Protein AF-A0A965V1T4-F1 (afdb_monomer)

Mean predicted aligned error: 7.59 Å

Sequence (149 aa):
MLHVFVSNLNLLSYLIKQSSNSYKNKMNTLREFYPLANEKDWKLESAGKRVQIIKPYKKIAGKLEFGTEIVWSDDSSLAALLGASPGASTSVYSMLNVIERSLKRRINPKVWKNKIEKIAPSYNQDLTKTPSLFTKTRLSAYKTLGFKI

Foldseek 3Di:
DVQQCVVCVVVVVVVVCVVPDDLVVVQVVVCVVVVPDDSVVDDDDDPDDDDWDWDDDPPPDIYTDADWDWDADPLLCDIDIDHDDHDPVCVVVVVLVSCCRNCVVPDDPVVNVVVCCVVPVCVVHDCVVPVPVVVVVVVVVCVVVVNDD

Secondary structure (DSSP, 8-state):
-HHHHHHTHHHHHHHHHHHT--HHHHHHHHHHH-TT--GGG-------PPP--EEEETTTEEEE--SEEEEE-TTSS-EEEEESPPPHHHHHHHHHHHHHHHTTTTS-HHHHHHHHHHH-TTTT--TTS-HHHHHHHHHHHHHHHT---

Structure (mmCIF, N/CA/C/O backbone):
data_AF-A0A965V1T4-F1
#
_entry.id   AF-A0A965V1T4-F1
#
loop_
_atom_site.group_PDB
_atom_site.id
_atom_site.type_symbol
_atom_site.label_atom_id
_atom_site.label_alt_id
_atom_site.label_comp_id
_atom_site.label_asym_id
_atom_site.label_entity_id
_atom_site.label_seq_id
_atom_site.pdbx_PDB_ins_code
_atom_site.Cartn_x
_atom_site.Cartn_y
_atom_site.Cartn_z
_atom_site.occupancy
_atom_site.B_iso_or_equiv
_atom_site.auth_seq_id
_atom_site.auth_comp_id
_atom_site.auth_asym_id
_atom_site.auth_atom_id
_atom_site.pdbx_PDB_model_num
ATOM 1 N N . MET A 1 1 ? -5.204 15.437 -21.619 1.00 72.94 1 MET A N 1
ATOM 2 C CA . MET A 1 1 ? -4.073 14.532 -21.935 1.00 72.94 1 MET A CA 1
ATOM 3 C C . MET A 1 1 ? -2.744 15.279 -22.039 1.00 72.94 1 MET A C 1
ATOM 5 O O . MET A 1 1 ? -1.864 14.984 -21.245 1.00 72.94 1 MET A O 1
ATOM 9 N N . LEU A 1 2 ? -2.597 16.281 -22.919 1.00 83.31 2 LEU A N 1
ATOM 10 C CA . LEU A 1 2 ? -1.321 16.999 -23.113 1.00 83.31 2 LEU A CA 1
ATOM 11 C C . LEU A 1 2 ? -0.773 17.666 -21.835 1.00 83.31 2 LEU A C 1
ATOM 13 O O . LEU A 1 2 ? 0.400 17.519 -21.516 1.00 83.31 2 LEU A O 1
ATOM 17 N N . HIS A 1 3 ? -1.643 18.312 -21.049 1.00 87.31 3 HIS A N 1
ATOM 18 C CA . HIS A 1 3 ? -1.267 18.862 -19.740 1.00 87.31 3 HIS A CA 1
ATOM 19 C C . HIS A 1 3 ? -0.643 17.798 -18.825 1.00 87.31 3 HIS A C 1
ATOM 21 O O . HIS A 1 3 ? 0.407 18.018 -18.240 1.00 87.31 3 HIS A O 1
ATOM 27 N N . VAL A 1 4 ? -1.263 16.615 -18.744 1.00 88.19 4 VAL A N 1
ATOM 28 C CA . VAL A 1 4 ? -0.776 15.508 -17.909 1.00 88.19 4 VAL A CA 1
ATOM 29 C C . VAL A 1 4 ? 0.623 15.080 -18.340 1.00 88.19 4 VAL A C 1
ATOM 31 O O . VAL A 1 4 ? 1.477 14.879 -17.485 1.00 88.19 4 VAL A O 1
ATOM 34 N N . PHE A 1 5 ? 0.867 14.975 -19.646 1.00 86.56 5 PHE A N 1
ATOM 35 C CA . PHE A 1 5 ? 2.183 14.639 -20.183 1.00 86.56 5 PHE A CA 1
ATOM 36 C C . PHE A 1 5 ? 3.251 15.648 -19.736 1.00 86.56 5 PHE A C 1
ATOM 38 O O . PHE A 1 5 ? 4.239 15.260 -19.115 1.00 86.56 5 PHE A O 1
ATOM 45 N N . VAL A 1 6 ? 3.015 16.944 -19.972 1.00 89.31 6 VAL A N 1
ATOM 46 C CA . VAL A 1 6 ? 3.973 18.013 -19.634 1.00 89.31 6 VAL A CA 1
ATOM 47 C C . VAL A 1 6 ? 4.195 18.112 -18.122 1.00 89.31 6 VAL A C 1
ATOM 49 O O . VAL A 1 6 ? 5.322 18.295 -17.671 1.00 89.31 6 VAL A O 1
ATOM 52 N N . SER A 1 7 ? 3.152 17.920 -17.312 1.00 89.00 7 SER A N 1
ATOM 53 C CA . SER A 1 7 ? 3.275 17.934 -15.850 1.00 89.00 7 SER A CA 1
ATOM 54 C C . SER A 1 7 ? 4.010 16.719 -15.267 1.00 89.00 7 SER A C 1
ATOM 56 O O . SER A 1 7 ? 4.312 16.727 -14.079 1.00 89.00 7 SER A O 1
ATOM 58 N N . ASN A 1 8 ? 4.283 15.669 -16.053 1.00 90.88 8 ASN A N 1
ATOM 59 C CA . ASN A 1 8 ? 4.853 14.406 -15.564 1.00 90.88 8 ASN A CA 1
ATOM 60 C C . ASN A 1 8 ? 6.085 13.944 -16.368 1.00 90.88 8 ASN A C 1
ATOM 62 O O . ASN A 1 8 ? 6.379 12.749 -16.426 1.00 90.88 8 ASN A O 1
ATOM 66 N N . LEU A 1 9 ? 6.845 14.878 -16.953 1.00 92.88 9 LEU A N 1
ATOM 67 C CA . LEU A 1 9 ? 8.043 14.566 -17.749 1.00 92.88 9 LEU A CA 1
ATOM 68 C C . LEU A 1 9 ? 9.107 13.778 -16.968 1.00 92.88 9 LEU A C 1
ATOM 70 O O . LEU A 1 9 ? 9.729 12.875 -17.525 1.00 92.88 9 LEU A O 1
ATOM 74 N N . ASN A 1 10 ? 9.278 14.055 -15.672 1.00 93.75 10 ASN A N 1
ATOM 75 C CA . ASN A 1 10 ? 10.210 13.307 -14.821 1.00 93.75 10 ASN A CA 1
ATOM 76 C C . ASN A 1 10 ? 9.817 11.831 -14.707 1.00 93.75 10 ASN A C 1
ATOM 78 O O . ASN A 1 10 ? 10.665 10.950 -14.842 1.00 93.75 10 ASN A O 1
ATOM 82 N N . LEU A 1 11 ? 8.523 11.560 -14.507 1.00 91.25 11 LEU A N 1
ATOM 83 C CA . LEU A 1 11 ? 7.998 10.199 -14.452 1.00 91.25 11 LEU A CA 1
ATOM 84 C C . LEU A 1 11 ? 8.164 9.498 -15.802 1.00 91.25 11 LEU A C 1
ATOM 86 O O . LEU A 1 11 ? 8.629 8.365 -15.844 1.00 91.25 11 LEU A O 1
ATOM 90 N N . LEU A 1 12 ? 7.840 10.173 -16.906 1.00 90.69 12 LEU A N 1
ATOM 91 C CA . LEU A 1 12 ? 8.032 9.620 -18.246 1.00 90.69 12 LEU A CA 1
ATOM 92 C C . LEU A 1 12 ? 9.500 9.257 -18.507 1.00 90.69 12 LEU A C 1
ATOM 94 O O . LEU A 1 12 ? 9.794 8.143 -18.935 1.00 90.69 12 LEU A O 1
ATOM 98 N N . SER A 1 13 ? 10.419 10.180 -18.214 1.00 92.75 13 SER A N 1
ATOM 99 C CA . SER A 1 13 ? 11.862 9.966 -18.358 1.00 92.75 13 SER A CA 1
ATOM 100 C C . SER A 1 13 ? 12.332 8.772 -17.528 1.00 92.75 13 SER A C 1
ATOM 102 O O . SER A 1 13 ? 13.049 7.905 -18.029 1.00 92.75 13 SER A O 1
ATOM 104 N N . TYR A 1 14 ? 11.867 8.671 -16.280 1.00 92.25 14 TYR A N 1
ATOM 105 C CA . TYR A 1 14 ? 12.133 7.518 -15.429 1.00 92.25 14 TYR A CA 1
ATOM 106 C C . TYR A 1 14 ? 11.629 6.209 -16.056 1.00 92.25 14 TYR A C 1
ATOM 108 O O . TYR A 1 14 ? 12.393 5.251 -16.152 1.00 92.25 14 TYR A O 1
ATOM 116 N N . LEU A 1 15 ? 10.383 6.165 -16.538 1.00 91.06 15 LEU A N 1
ATOM 117 C CA . LEU A 1 15 ? 9.796 4.961 -17.135 1.00 91.06 15 LEU A CA 1
ATOM 118 C C . LEU A 1 15 ? 10.544 4.510 -18.398 1.00 91.06 15 LEU A C 1
ATOM 120 O O . LEU A 1 15 ? 10.798 3.318 -18.555 1.00 91.06 15 LEU A O 1
ATOM 124 N N . ILE A 1 16 ? 10.959 5.442 -19.262 1.00 91.38 16 ILE A N 1
ATOM 125 C CA . ILE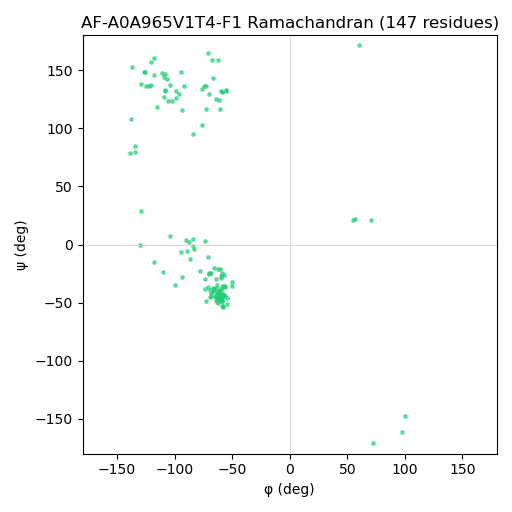 A 1 16 ? 11.764 5.131 -20.456 1.00 91.38 16 ILE A CA 1
ATOM 126 C C . ILE A 1 16 ? 13.120 4.531 -20.055 1.00 91.38 16 ILE A C 1
ATOM 128 O O . ILE A 1 16 ? 13.540 3.514 -20.619 1.00 91.38 16 ILE A O 1
ATOM 132 N N . LYS A 1 17 ? 13.783 5.110 -19.043 1.00 92.31 17 LYS A N 1
ATOM 133 C CA . LYS A 1 17 ? 15.043 4.575 -18.500 1.00 92.31 17 LYS A CA 1
ATOM 134 C C . LYS A 1 17 ? 14.863 3.164 -17.937 1.00 92.31 17 LYS A C 1
ATOM 136 O O . LYS A 1 17 ? 15.666 2.288 -18.240 1.00 92.31 17 LYS A O 1
ATOM 141 N N . GLN A 1 18 ? 13.795 2.918 -17.175 1.00 90.19 18 GLN A N 1
ATOM 142 C CA . GLN A 1 18 ? 13.502 1.587 -16.629 1.00 90.19 18 GLN A CA 1
ATOM 143 C C . GLN A 1 18 ? 13.154 0.565 -17.717 1.00 90.19 18 GLN A C 1
ATOM 145 O O . GLN A 1 18 ? 13.582 -0.587 -17.646 1.00 90.19 18 GLN A O 1
ATOM 150 N N . SER A 1 19 ? 12.432 0.978 -18.760 1.00 88.06 19 SER A N 1
ATOM 151 C CA . SER A 1 19 ? 12.120 0.105 -19.896 1.00 88.06 19 SER A CA 1
ATOM 152 C C . SER A 1 19 ? 13.379 -0.324 -20.650 1.00 88.06 19 SER A C 1
ATOM 154 O O . SER A 1 19 ? 13.460 -1.457 -21.119 1.00 88.06 19 SER A O 1
ATOM 156 N N . SER A 1 20 ? 14.371 0.564 -20.733 1.00 90.62 20 SER A N 1
ATOM 157 C CA . SER A 1 20 ? 15.632 0.330 -21.449 1.00 90.62 20 SER A CA 1
ATOM 158 C C . SER A 1 20 ? 16.701 -0.353 -20.586 1.00 90.62 20 SER A C 1
ATOM 160 O O . SER A 1 20 ? 17.830 -0.547 -21.033 1.00 90.62 20 SER A O 1
ATOM 162 N N . ASN A 1 21 ? 16.381 -0.703 -19.336 1.00 92.19 21 ASN A N 1
ATOM 163 C CA . ASN A 1 21 ? 17.360 -1.227 -18.392 1.00 92.19 21 ASN A CA 1
ATOM 164 C C . ASN A 1 21 ? 17.777 -2.665 -18.752 1.00 92.19 21 ASN A C 1
ATOM 166 O O . ASN A 1 21 ? 16.937 -3.528 -19.046 1.00 92.19 21 ASN A O 1
ATOM 170 N N . SER A 1 22 ? 19.082 -2.938 -18.679 1.00 94.25 22 SER A N 1
ATOM 171 C CA . SER A 1 22 ? 19.636 -4.274 -18.923 1.00 94.25 22 SER A CA 1
ATOM 172 C C . SER A 1 22 ? 19.205 -5.265 -17.835 1.00 94.25 22 SER A C 1
ATOM 174 O O . SER A 1 22 ? 18.853 -4.872 -16.721 1.00 94.25 22 SER A O 1
ATOM 176 N N . TYR A 1 23 ? 19.255 -6.566 -18.135 1.00 94.38 23 TYR A N 1
ATOM 177 C CA . TYR A 1 23 ? 18.958 -7.607 -17.143 1.00 94.38 23 TYR A CA 1
ATOM 178 C C . TYR A 1 23 ? 19.856 -7.491 -15.901 1.00 94.38 23 TYR A C 1
ATOM 180 O O . TYR A 1 23 ? 19.359 -7.498 -14.780 1.00 94.38 23 TYR A O 1
ATOM 188 N N . LYS A 1 24 ? 21.161 -7.262 -16.100 1.00 94.44 24 LYS A N 1
ATOM 189 C CA . LYS A 1 24 ? 22.128 -7.054 -15.013 1.00 94.44 24 LYS A CA 1
ATOM 190 C C . LYS A 1 24 ? 21.744 -5.875 -14.113 1.00 94.44 24 LYS A C 1
ATOM 192 O O . LYS A 1 24 ? 21.785 -6.003 -12.894 1.00 94.44 24 LYS A O 1
ATOM 197 N N . ASN A 1 25 ? 21.323 -4.748 -14.691 1.00 94.81 25 ASN A N 1
ATOM 198 C CA . ASN A 1 25 ? 20.882 -3.594 -13.905 1.00 94.81 25 ASN A CA 1
ATOM 199 C C . ASN A 1 25 ? 19.589 -3.889 -13.137 1.00 94.81 25 ASN A C 1
ATOM 201 O O . ASN A 1 25 ? 19.495 -3.536 -11.967 1.00 94.81 25 ASN A O 1
ATOM 205 N N . LYS A 1 26 ? 18.627 -4.588 -13.758 1.00 94.31 26 LYS A N 1
ATOM 206 C CA . LYS A 1 26 ? 17.401 -5.042 -13.078 1.00 94.31 26 LYS A CA 1
ATOM 207 C C . LY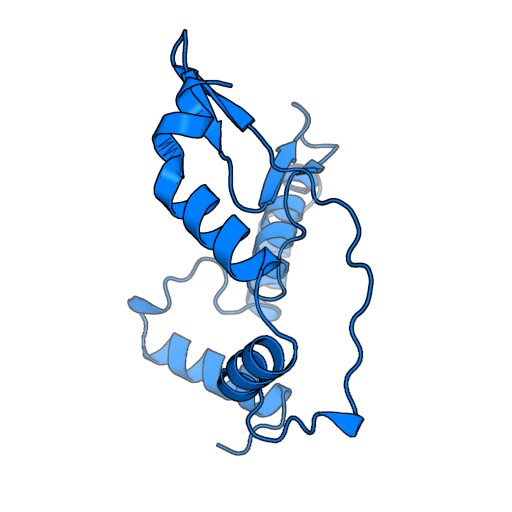S A 1 26 ? 17.732 -5.940 -11.881 1.00 94.31 26 LYS A C 1
ATOM 209 O O . LYS A 1 26 ? 17.175 -5.740 -10.806 1.00 94.31 26 LYS A O 1
ATOM 214 N N . MET A 1 27 ? 18.680 -6.867 -12.038 1.00 96.38 27 MET A N 1
ATOM 215 C CA . MET A 1 27 ? 19.160 -7.724 -10.948 1.00 96.38 27 MET A CA 1
ATOM 216 C C . MET A 1 27 ? 19.891 -6.937 -9.856 1.00 96.38 27 MET A C 1
ATOM 218 O O . MET A 1 27 ? 19.700 -7.222 -8.679 1.00 96.38 27 MET A O 1
ATOM 222 N N . ASN A 1 28 ? 20.682 -5.920 -10.210 1.00 95.62 28 ASN A N 1
ATOM 223 C CA . ASN A 1 28 ? 21.314 -5.039 -9.223 1.00 95.62 28 ASN A CA 1
ATOM 224 C C . ASN A 1 28 ? 20.277 -4.272 -8.398 1.00 95.62 28 ASN A C 1
ATOM 226 O O . ASN A 1 28 ? 20.363 -4.288 -7.176 1.00 95.62 28 ASN A O 1
ATOM 230 N N . THR A 1 29 ? 19.260 -3.689 -9.039 1.00 94.31 29 THR A N 1
ATOM 231 C CA . THR A 1 29 ? 18.154 -3.033 -8.326 1.00 94.31 29 THR A CA 1
ATOM 232 C C . THR A 1 29 ? 17.392 -4.018 -7.442 1.00 94.31 29 THR A C 1
ATOM 234 O O . THR A 1 29 ? 17.049 -3.688 -6.314 1.00 94.31 29 THR A O 1
ATOM 237 N N . LEU A 1 30 ? 17.160 -5.255 -7.896 1.00 94.94 30 LEU A N 1
ATOM 238 C CA . LEU A 1 30 ? 16.531 -6.278 -7.057 1.00 94.94 30 LEU A CA 1
ATOM 239 C C . LEU A 1 30 ? 17.353 -6.568 -5.791 1.00 94.94 30 LEU A C 1
ATOM 241 O O . LEU A 1 30 ? 16.773 -6.725 -4.719 1.00 94.94 30 LEU A O 1
ATOM 245 N N . ARG A 1 31 ? 18.687 -6.592 -5.890 1.00 97.00 31 ARG A N 1
ATOM 246 C CA . ARG A 1 31 ? 19.579 -6.815 -4.739 1.00 97.00 31 ARG A CA 1
ATOM 247 C C . ARG A 1 31 ? 19.539 -5.694 -3.703 1.00 97.00 31 ARG A C 1
ATOM 249 O O . ARG A 1 31 ? 19.863 -5.955 -2.550 1.00 97.00 31 ARG A O 1
ATOM 256 N N . GLU A 1 32 ? 19.086 -4.493 -4.060 1.00 96.19 32 GLU A N 1
ATOM 257 C CA . GLU A 1 32 ? 18.822 -3.431 -3.076 1.00 96.19 32 GLU A CA 1
ATOM 258 C C . GLU A 1 32 ? 17.683 -3.821 -2.112 1.00 96.19 32 GLU A C 1
ATOM 260 O O . GLU A 1 32 ? 17.700 -3.427 -0.949 1.00 96.19 32 GLU A O 1
ATOM 265 N N . PHE A 1 33 ? 16.722 -4.638 -2.566 1.00 93.25 33 PHE A N 1
ATOM 266 C CA . PHE A 1 33 ? 15.597 -5.130 -1.756 1.00 93.25 33 PHE A CA 1
ATOM 267 C C . PHE A 1 33 ? 15.813 -6.550 -1.220 1.00 93.25 33 PHE A C 1
ATOM 269 O O . PHE A 1 33 ? 15.372 -6.873 -0.118 1.00 93.25 33 PHE A O 1
ATOM 276 N N . TYR A 1 34 ? 16.475 -7.408 -1.999 1.00 95.62 34 TYR A N 1
ATOM 277 C CA . TYR A 1 34 ? 16.776 -8.794 -1.653 1.00 95.62 34 TYR A CA 1
ATOM 278 C C . TYR A 1 34 ? 18.243 -9.120 -1.985 1.00 95.62 34 TYR A C 1
ATOM 280 O O . TYR A 1 34 ? 18.528 -9.656 -3.059 1.00 95.62 34 TYR A O 1
ATOM 288 N N . PRO A 1 35 ? 19.194 -8.814 -1.077 1.00 96.38 35 PRO A N 1
ATOM 289 C CA . PRO A 1 35 ? 20.635 -8.887 -1.357 1.00 96.38 35 PRO A CA 1
ATOM 290 C C . PRO A 1 35 ? 21.144 -10.253 -1.825 1.00 96.38 35 PRO A C 1
ATOM 292 O O . PRO A 1 35 ? 22.138 -10.331 -2.543 1.00 96.38 35 PRO A O 1
ATOM 295 N N . LEU A 1 36 ? 20.451 -11.330 -1.450 1.00 96.56 36 LEU A N 1
ATOM 296 C CA . LEU A 1 36 ? 20.801 -12.707 -1.801 1.00 96.56 36 LEU A CA 1
ATOM 297 C C . LEU A 1 36 ? 20.275 -13.144 -3.181 1.00 96.56 36 LEU A C 1
ATOM 299 O O . LEU A 1 36 ? 20.421 -14.309 -3.544 1.00 96.56 36 LEU A O 1
ATOM 303 N N . ALA A 1 37 ? 19.656 -12.246 -3.957 1.00 96.88 37 ALA A N 1
ATOM 304 C CA . ALA A 1 37 ? 19.135 -12.568 -5.282 1.00 96.88 37 ALA A CA 1
ATOM 305 C C . ALA A 1 37 ? 20.249 -13.041 -6.239 1.00 96.88 37 ALA A C 1
ATOM 307 O O . ALA A 1 37 ? 21.149 -12.277 -6.616 1.00 96.88 37 ALA A O 1
ATOM 308 N N . ASN A 1 38 ? 20.152 -14.298 -6.680 1.00 96.00 38 ASN A N 1
ATOM 309 C CA . ASN A 1 38 ? 21.046 -14.903 -7.662 1.00 96.00 38 ASN A CA 1
ATOM 310 C C . ASN A 1 38 ? 20.404 -14.891 -9.051 1.00 96.00 38 ASN A C 1
ATOM 312 O O . ASN A 1 38 ? 19.266 -15.298 -9.213 1.00 96.00 38 ASN A O 1
ATOM 316 N N . GLU A 1 39 ? 21.134 -14.464 -10.076 1.00 96.06 39 GLU A N 1
ATOM 317 C CA . GLU A 1 39 ? 20.606 -14.269 -11.437 1.00 96.06 39 GLU A CA 1
ATOM 318 C C . GLU A 1 39 ? 20.026 -15.535 -12.062 1.00 96.06 39 GLU A C 1
ATOM 320 O O . GLU A 1 39 ? 19.139 -15.428 -12.905 1.00 96.06 39 GLU A O 1
ATOM 325 N N . LYS A 1 40 ? 20.513 -16.710 -11.645 1.00 96.00 40 LYS A N 1
ATOM 326 C CA . LYS A 1 40 ? 20.065 -18.016 -12.146 1.00 96.00 40 LYS A CA 1
ATOM 327 C C . LYS A 1 40 ? 18.646 -18.378 -11.703 1.00 96.00 40 LYS A C 1
ATOM 329 O O . LYS A 1 40 ? 17.986 -19.147 -12.392 1.00 96.00 40 LYS A O 1
ATOM 334 N N . ASP A 1 41 ? 18.187 -17.809 -10.591 1.00 96.56 41 ASP A N 1
ATOM 335 C CA . ASP A 1 41 ? 16.874 -18.110 -10.012 1.00 96.56 41 ASP A CA 1
ATOM 336 C C . ASP A 1 41 ? 15.772 -17.196 -10.567 1.00 96.56 41 ASP A C 1
ATOM 338 O O . ASP A 1 41 ? 14.593 -17.366 -10.254 1.00 96.56 41 ASP A O 1
ATOM 342 N N . TRP A 1 42 ? 16.144 -16.206 -11.384 1.00 95.75 42 TRP A N 1
ATOM 343 C CA . TRP A 1 42 ? 15.237 -15.183 -11.887 1.00 95.75 42 TRP A CA 1
ATOM 344 C C . TRP A 1 42 ? 15.135 -15.240 -13.404 1.00 95.75 42 TRP A C 1
ATOM 346 O O . TRP A 1 42 ? 16.083 -15.540 -14.125 1.00 95.75 42 TRP A O 1
ATOM 356 N N . LYS A 1 43 ? 13.940 -14.924 -13.897 1.00 94.12 43 LYS A N 1
ATOM 357 C CA . LYS A 1 43 ? 13.658 -14.772 -15.320 1.00 94.12 43 LYS A CA 1
ATOM 358 C C . LYS A 1 43 ? 12.783 -13.550 -15.532 1.00 94.12 43 LYS A C 1
ATOM 360 O O . LYS A 1 43 ? 12.021 -13.154 -14.650 1.00 94.12 43 LYS A O 1
ATOM 365 N N . LEU A 1 44 ? 12.895 -12.954 -16.711 1.00 91.69 44 LEU A N 1
ATOM 366 C CA . LEU A 1 44 ? 11.985 -11.893 -17.117 1.00 91.69 44 LEU A CA 1
ATOM 367 C C . LEU A 1 44 ? 10.633 -12.501 -17.486 1.00 91.69 44 LEU A C 1
ATOM 369 O O . LEU A 1 44 ? 10.576 -13.511 -18.183 1.00 91.69 44 LEU A O 1
ATOM 373 N N . GLU A 1 45 ? 9.566 -11.857 -17.029 1.00 90.50 45 GLU A N 1
ATOM 374 C CA . GLU A 1 45 ? 8.188 -12.244 -17.316 1.00 90.50 45 GLU A CA 1
ATOM 375 C C . GLU A 1 45 ? 7.420 -11.047 -17.883 1.00 90.50 45 GLU A C 1
ATOM 377 O O . GLU A 1 45 ? 7.695 -9.890 -17.540 1.00 90.50 45 GLU A O 1
ATOM 382 N N . SER A 1 46 ? 6.452 -11.317 -18.758 1.00 89.38 46 SER A N 1
ATOM 383 C CA . SER A 1 46 ? 5.612 -10.273 -19.336 1.00 89.38 46 SER A CA 1
ATOM 384 C C . SER A 1 46 ? 4.572 -9.809 -18.314 1.00 89.38 46 SER A C 1
ATOM 386 O O . SER A 1 46 ? 3.561 -10.464 -18.082 1.00 89.38 46 SER A O 1
ATOM 388 N N . ALA A 1 47 ? 4.804 -8.642 -17.706 1.00 83.19 47 ALA A N 1
ATOM 389 C CA . ALA A 1 47 ? 3.945 -8.086 -16.653 1.00 83.19 47 ALA A CA 1
ATOM 390 C C . ALA A 1 47 ? 2.595 -7.514 -17.152 1.00 83.19 47 ALA A C 1
ATOM 392 O O . ALA A 1 47 ? 1.830 -6.955 -16.364 1.00 83.19 47 ALA A O 1
ATOM 393 N N . GLY A 1 48 ? 2.294 -7.629 -18.451 1.00 85.44 48 GLY A N 1
ATOM 394 C CA . GLY A 1 48 ? 1.084 -7.078 -19.061 1.00 85.44 48 GLY A CA 1
ATOM 395 C C . GLY A 1 48 ? 1.089 -5.548 -19.186 1.00 85.44 48 GLY A C 1
ATOM 396 O O . GLY A 1 48 ? 2.104 -4.877 -18.999 1.00 85.44 48 GLY A O 1
ATOM 397 N N . LYS A 1 49 ? -0.068 -4.980 -19.550 1.00 82.62 49 LYS A N 1
ATOM 398 C CA . LYS A 1 49 ? -0.261 -3.527 -19.678 1.00 82.62 49 LYS A CA 1
ATOM 399 C C . LYS A 1 49 ? -1.003 -3.009 -18.458 1.00 82.62 49 LYS A C 1
ATOM 401 O O . LYS A 1 49 ? -2.110 -3.453 -18.166 1.00 82.62 49 LYS A O 1
ATOM 406 N N . ARG A 1 50 ? -0.409 -2.039 -17.769 1.00 80.25 50 ARG A N 1
ATOM 407 C CA . ARG A 1 50 ? -1.035 -1.377 -16.625 1.00 80.25 50 ARG A CA 1
ATOM 408 C C . ARG A 1 50 ? -1.692 -0.078 -17.083 1.00 80.25 50 ARG A C 1
ATOM 410 O O . ARG A 1 50 ? -1.057 0.724 -17.762 1.00 80.25 50 ARG A O 1
ATOM 417 N N . VAL A 1 51 ? -2.955 0.123 -16.717 1.00 80.56 51 VAL A N 1
ATOM 418 C CA . VAL A 1 51 ? -3.690 1.359 -17.016 1.00 80.56 51 VAL A CA 1
ATOM 419 C C . VAL A 1 51 ? -3.525 2.328 -15.847 1.00 80.56 51 VAL A C 1
ATOM 421 O O . VAL A 1 51 ? -3.624 1.924 -14.689 1.00 80.56 51 VAL A O 1
ATOM 424 N N . GLN A 1 52 ? -3.269 3.601 -16.152 1.00 82.12 52 GLN A N 1
ATOM 425 C CA . GLN A 1 52 ? -3.156 4.671 -15.163 1.00 82.12 52 GLN A CA 1
ATOM 426 C C . GLN A 1 52 ? -4.369 5.597 -15.256 1.00 82.12 52 GLN A C 1
ATOM 428 O O . GLN A 1 52 ? -4.737 6.036 -16.345 1.00 82.12 52 GLN A O 1
ATOM 433 N N . ILE A 1 53 ? -4.975 5.909 -14.110 1.00 82.94 53 ILE A N 1
ATOM 434 C CA . ILE A 1 53 ? -6.150 6.781 -14.048 1.00 82.94 53 ILE A CA 1
ATOM 435 C C . ILE A 1 53 ? -5.721 8.241 -14.222 1.00 82.94 53 ILE A C 1
ATOM 437 O O . ILE A 1 53 ? -4.785 8.716 -13.573 1.00 82.94 53 ILE A O 1
ATOM 441 N N . ILE A 1 54 ? -6.447 8.961 -15.079 1.00 86.25 54 ILE A N 1
ATOM 442 C CA . ILE A 1 54 ? -6.366 10.415 -15.218 1.00 86.25 54 ILE A CA 1
ATOM 443 C C . ILE A 1 54 ? -7.709 10.993 -14.801 1.00 86.25 54 ILE A C 1
ATOM 445 O O . ILE A 1 54 ? -8.725 10.726 -15.441 1.00 86.25 54 ILE A O 1
ATOM 449 N N . LYS A 1 55 ? -7.705 11.810 -13.748 1.00 84.69 55 LYS A N 1
ATOM 450 C CA . LYS A 1 55 ? -8.900 12.526 -13.301 1.00 84.69 55 LYS A CA 1
ATOM 451 C C . LYS A 1 55 ? -8.950 13.933 -13.894 1.00 84.69 55 LYS A C 1
ATOM 453 O O . LYS A 1 55 ? -7.890 14.545 -14.085 1.00 84.69 55 LYS A O 1
ATOM 458 N N . PRO A 1 56 ? -10.154 14.475 -14.147 1.00 87.00 56 PRO A N 1
ATOM 459 C CA . PRO A 1 56 ? -10.324 15.900 -14.387 1.00 87.00 56 PRO A CA 1
ATOM 460 C C . PRO A 1 56 ? -9.744 16.703 -13.222 1.00 87.00 56 PRO A C 1
ATOM 462 O O . PRO A 1 56 ? -9.985 16.405 -12.054 1.00 87.00 56 PRO A O 1
ATOM 465 N N . TYR A 1 57 ? -8.970 17.728 -13.542 1.00 83.62 57 TYR A N 1
ATOM 466 C CA . TYR A 1 57 ? -8.379 18.635 -12.574 1.00 83.62 57 TYR A CA 1
ATOM 467 C C . TYR A 1 57 ? -8.513 20.056 -13.108 1.00 83.62 57 TYR A C 1
ATOM 469 O O . TYR A 1 57 ? -7.824 20.436 -14.046 1.00 83.62 57 TYR A O 1
ATOM 477 N N . LYS A 1 58 ? -9.401 20.858 -12.510 1.00 82.88 58 LYS A N 1
ATOM 478 C CA . LYS A 1 58 ? -9.821 22.167 -13.053 1.00 82.88 58 LYS A CA 1
ATOM 479 C C . LYS A 1 58 ? -10.471 22.034 -14.449 1.00 82.88 58 LYS A C 1
ATOM 481 O O . LYS A 1 58 ? -10.476 20.969 -15.055 1.00 82.88 58 LYS A O 1
ATOM 486 N N . LYS A 1 59 ? -11.051 23.124 -14.967 1.00 75.50 59 LYS A N 1
ATOM 487 C CA . LYS A 1 59 ? -11.898 23.108 -16.182 1.00 75.50 59 LYS A CA 1
ATOM 488 C C . LYS A 1 59 ? -11.217 22.576 -17.456 1.00 75.50 59 LYS A C 1
ATOM 490 O O . LYS A 1 59 ? -11.916 22.127 -18.351 1.00 75.50 59 LYS A O 1
ATOM 495 N N . ILE A 1 60 ? -9.886 22.635 -17.550 1.00 70.44 60 ILE A N 1
ATOM 496 C CA . ILE A 1 60 ? -9.137 22.306 -18.779 1.00 70.44 60 ILE A CA 1
ATOM 497 C C . ILE A 1 60 ? -7.971 21.334 -18.569 1.00 70.44 60 ILE A C 1
ATOM 499 O O . ILE A 1 60 ? -7.271 21.007 -19.527 1.00 70.44 60 ILE A O 1
ATOM 503 N N . ALA A 1 61 ? -7.723 20.872 -17.341 1.00 82.31 61 ALA A N 1
ATOM 504 C CA . ALA A 1 61 ? -6.558 20.048 -17.052 1.00 82.31 61 ALA A CA 1
ATOM 505 C C . ALA A 1 61 ? -6.954 18.656 -16.547 1.00 82.31 61 ALA A C 1
ATOM 507 O O . ALA A 1 61 ? -8.079 18.398 -16.125 1.00 82.31 61 ALA A O 1
ATOM 508 N N . GLY A 1 62 ? -6.011 17.727 -16.652 1.00 86.12 62 GLY A N 1
ATOM 509 C CA . GLY A 1 62 ? -6.103 16.409 -16.037 1.00 86.12 62 GLY A CA 1
ATOM 510 C C . GLY A 1 62 ? -4.936 16.224 -15.082 1.00 86.12 62 GLY A C 1
ATOM 511 O O . GLY A 1 62 ? -3.893 16.868 -15.250 1.00 86.12 62 GLY A O 1
ATOM 512 N N . LYS A 1 63 ? -5.094 15.327 -14.114 1.00 88.25 63 LYS A N 1
ATOM 513 C CA . LYS A 1 63 ? -4.047 14.942 -13.167 1.00 88.25 63 LYS A CA 1
ATOM 514 C C . LYS A 1 63 ? -3.930 13.418 -13.124 1.00 88.25 63 LYS A C 1
ATOM 516 O O . LYS A 1 63 ? -4.952 12.732 -13.142 1.00 88.25 63 LYS A O 1
ATOM 521 N N . LEU A 1 64 ? -2.695 12.901 -13.094 1.00 87.00 64 LEU A N 1
ATOM 522 C CA . LEU A 1 64 ? -2.463 11.487 -12.791 1.00 87.00 64 LEU A CA 1
ATOM 523 C C . LEU A 1 64 ? -2.912 11.222 -11.362 1.00 87.00 64 LEU A C 1
ATOM 525 O O . LEU A 1 64 ? -2.454 11.892 -10.434 1.00 87.00 64 LEU A O 1
ATOM 529 N N . GLU A 1 65 ? -3.787 10.242 -11.206 1.00 83.12 65 GLU A N 1
ATOM 530 C CA . GLU A 1 65 ? -4.235 9.810 -9.895 1.00 83.12 65 GLU A CA 1
ATOM 531 C C . GLU A 1 65 ? -3.454 8.570 -9.486 1.00 83.12 65 GLU A C 1
ATOM 533 O O . GLU A 1 65 ? -3.424 7.593 -10.231 1.00 83.12 65 GLU A O 1
ATOM 538 N N . PHE A 1 66 ? -2.830 8.603 -8.312 1.00 78.75 66 PHE A N 1
ATOM 539 C CA . PHE A 1 66 ? -2.085 7.474 -7.768 1.00 78.75 66 PHE A CA 1
ATOM 540 C C . PHE A 1 66 ? -2.831 6.863 -6.588 1.00 78.75 66 PHE A C 1
ATOM 542 O O . PHE A 1 66 ? -3.441 7.572 -5.793 1.00 78.75 66 PHE A O 1
ATOM 549 N N . GLY A 1 67 ? -2.703 5.546 -6.444 1.00 78.50 67 GLY A N 1
ATOM 550 C CA . GLY A 1 67 ? -3.219 4.812 -5.296 1.00 78.50 67 GLY A CA 1
ATOM 551 C C . GLY A 1 67 ? -4.572 4.155 -5.535 1.00 78.50 67 GLY A C 1
ATOM 552 O O . GLY A 1 67 ? -4.970 3.881 -6.671 1.00 78.50 67 GLY A O 1
ATOM 553 N N . THR A 1 68 ? -5.212 3.833 -4.419 1.00 80.12 68 THR A N 1
ATOM 554 C CA . THR A 1 68 ? -6.510 3.171 -4.337 1.00 80.12 68 THR A CA 1
ATOM 555 C C . THR A 1 68 ? -7.522 4.187 -3.839 1.00 80.12 68 THR A C 1
ATOM 557 O O . THR A 1 68 ? -7.320 4.794 -2.788 1.00 80.12 68 THR A O 1
ATOM 560 N N . GLU A 1 69 ? -8.617 4.349 -4.561 1.00 83.00 69 GLU A N 1
ATOM 561 C CA . GLU A 1 69 ? -9.771 5.111 -4.112 1.00 83.00 69 GLU A CA 1
ATOM 562 C C . GLU A 1 69 ? -10.912 4.154 -3.814 1.00 83.00 69 GLU A C 1
ATOM 564 O O . GLU A 1 69 ? -11.100 3.152 -4.500 1.00 83.00 69 GLU A O 1
ATOM 569 N N . ILE A 1 70 ? -11.685 4.477 -2.789 1.00 88.06 70 ILE A N 1
ATOM 570 C CA . ILE A 1 70 ? -12.923 3.776 -2.500 1.00 88.06 70 ILE A CA 1
ATOM 571 C C . ILE A 1 70 ? -14.046 4.714 -2.917 1.00 88.06 70 ILE A C 1
ATOM 573 O O . ILE A 1 70 ? -14.100 5.859 -2.469 1.00 88.06 70 ILE A O 1
ATOM 577 N N . VAL A 1 71 ? -14.918 4.240 -3.797 1.00 90.06 71 VAL A N 1
ATOM 578 C CA . VAL A 1 71 ? -16.145 4.935 -4.181 1.00 90.06 71 VAL A CA 1
ATOM 579 C C . VAL A 1 71 ? -17.335 4.165 -3.636 1.00 90.06 71 VAL A C 1
ATOM 581 O O . VAL A 1 71 ? -17.288 2.941 -3.517 1.00 90.06 71 VAL A O 1
ATOM 584 N N . TRP A 1 72 ? -18.399 4.879 -3.290 1.00 93.62 72 TRP A N 1
ATOM 585 C CA . TRP A 1 72 ? -19.616 4.298 -2.734 1.00 93.62 72 TRP A CA 1
ATOM 586 C C . TRP A 1 72 ? -20.813 4.733 -3.562 1.00 93.62 72 TRP A C 1
ATOM 588 O O . TRP A 1 72 ? -20.824 5.851 -4.077 1.00 93.62 72 TRP A O 1
ATOM 598 N N . SER A 1 73 ? -21.825 3.874 -3.641 1.00 94.00 73 SER A N 1
ATOM 599 C CA . SER A 1 73 ? -23.162 4.311 -4.033 1.00 94.00 73 SER A CA 1
ATOM 600 C C . SER A 1 73 ? -23.709 5.325 -3.022 1.00 94.00 73 SER A C 1
ATOM 602 O O . SER A 1 73 ? -23.278 5.363 -1.862 1.00 94.00 73 SER A O 1
ATOM 604 N N . ASP A 1 74 ? -24.683 6.134 -3.438 1.00 91.38 74 ASP A N 1
ATOM 605 C CA . ASP A 1 74 ? -25.275 7.177 -2.586 1.00 91.38 74 ASP A CA 1
ATOM 606 C C . ASP A 1 74 ? -25.867 6.608 -1.287 1.00 91.38 74 ASP A C 1
ATOM 608 O O . ASP A 1 74 ? -25.743 7.194 -0.210 1.00 91.38 74 ASP A O 1
ATOM 612 N N . ASP A 1 75 ? -26.447 5.410 -1.361 1.00 91.12 75 ASP A N 1
ATOM 613 C CA . ASP A 1 75 ? -26.992 4.676 -0.219 1.00 91.12 75 ASP A CA 1
ATOM 614 C C . ASP A 1 75 ? -25.937 3.867 0.564 1.00 91.12 75 ASP A C 1
ATOM 616 O O . ASP A 1 75 ? -26.254 3.279 1.599 1.00 91.12 75 ASP A O 1
ATOM 620 N N . SER A 1 76 ? -24.683 3.856 0.096 1.00 91.44 76 SER A N 1
ATOM 621 C CA . SER A 1 76 ? -23.553 3.084 0.634 1.00 91.44 76 SER A CA 1
ATOM 622 C C . SER A 1 76 ? -23.784 1.566 0.702 1.00 91.44 76 SER A C 1
ATOM 624 O O . SER A 1 76 ? -23.111 0.884 1.474 1.00 91.44 76 SER A O 1
ATOM 626 N N . SER A 1 77 ? -24.711 1.019 -0.090 1.00 90.75 77 SER A N 1
ATOM 627 C CA . SER A 1 77 ? -24.926 -0.432 -0.194 1.00 90.75 77 SER A CA 1
ATOM 628 C C . SER A 1 77 ? -23.878 -1.131 -1.066 1.00 90.75 77 SER A C 1
ATOM 630 O O . SER A 1 77 ? -23.618 -2.320 -0.874 1.00 90.75 77 SER A O 1
ATOM 632 N N . LEU A 1 78 ? -23.234 -0.387 -1.969 1.00 92.19 78 LEU A N 1
ATOM 633 C CA . LEU A 1 78 ? -22.136 -0.842 -2.811 1.00 92.19 78 LEU A CA 1
ATOM 634 C C . LEU A 1 78 ? -20.902 0.035 -2.582 1.00 92.19 78 LEU A C 1
ATOM 636 O O . LEU A 1 78 ? -20.990 1.264 -2.552 1.00 92.19 78 LEU A O 1
ATOM 640 N N . ALA A 1 79 ? -19.740 -0.606 -2.477 1.00 93.06 79 ALA A N 1
ATOM 641 C CA . ALA A 1 79 ? -18.442 0.052 -2.501 1.00 93.06 79 ALA A CA 1
ATOM 642 C C . ALA A 1 79 ? -17.574 -0.578 -3.594 1.00 93.06 79 ALA A C 1
ATOM 644 O O . ALA A 1 79 ? -17.523 -1.803 -3.712 1.00 93.06 79 ALA A O 1
ATOM 645 N N . ALA A 1 80 ? -16.875 0.246 -4.368 1.00 89.62 80 ALA A N 1
ATOM 646 C CA . ALA A 1 80 ? -15.891 -0.209 -5.341 1.00 89.62 80 ALA A CA 1
ATOM 647 C C . ALA A 1 80 ? -14.521 0.382 -5.012 1.00 89.62 80 ALA A C 1
ATOM 649 O O . ALA A 1 80 ? -14.398 1.561 -4.683 1.00 89.62 80 ALA A O 1
ATOM 650 N N . LEU A 1 81 ? -13.487 -0.452 -5.111 1.00 87.12 81 LEU A N 1
ATOM 651 C CA . LEU A 1 81 ? -12.103 -0.012 -5.031 1.00 87.12 81 LEU A CA 1
ATOM 652 C C . LEU A 1 81 ? -11.597 0.239 -6.447 1.00 87.12 81 LEU A C 1
ATOM 654 O O . LEU A 1 81 ? -11.519 -0.682 -7.257 1.00 87.12 81 LEU A O 1
ATOM 658 N N . LEU A 1 82 ? -11.273 1.493 -6.740 1.00 81.69 82 LEU A N 1
ATOM 659 C CA . LEU A 1 82 ? -10.764 1.940 -8.028 1.00 81.69 82 LEU A CA 1
ATOM 660 C C . LEU A 1 82 ? -9.273 2.261 -7.922 1.00 81.69 82 LEU A C 1
ATOM 662 O O . LEU A 1 82 ? -8.808 2.823 -6.933 1.00 81.69 82 LEU A O 1
ATOM 666 N N . GLY A 1 83 ? -8.519 1.941 -8.970 1.00 77.25 83 GLY A N 1
ATOM 667 C CA . GLY A 1 83 ? -7.088 2.227 -9.047 1.00 77.25 83 GLY A CA 1
ATOM 668 C C . GLY A 1 83 ? -6.216 1.019 -8.725 1.00 77.25 83 GLY A C 1
ATOM 669 O O . GLY A 1 83 ? -6.543 -0.114 -9.074 1.00 77.25 83 GLY A O 1
ATOM 670 N N . ALA A 1 84 ? -5.052 1.265 -8.123 1.00 77.81 84 ALA A N 1
ATOM 671 C CA . ALA A 1 84 ? -4.150 0.182 -7.748 1.00 77.81 84 ALA A CA 1
ATOM 672 C C . ALA A 1 84 ? -4.794 -0.674 -6.650 1.00 77.81 84 ALA A C 1
ATOM 674 O O . ALA A 1 84 ? -5.449 -0.135 -5.760 1.00 77.81 84 ALA A O 1
ATOM 675 N N . SER A 1 85 ? -4.580 -1.993 -6.677 1.00 72.44 85 SER A N 1
ATOM 676 C CA . SER A 1 85 ? -4.935 -2.834 -5.529 1.00 72.44 85 SER A CA 1
ATOM 677 C C . SER A 1 85 ? -4.246 -2.278 -4.279 1.00 72.44 85 SER A C 1
ATOM 679 O O . SER A 1 85 ? -3.041 -2.002 -4.351 1.00 72.44 85 SER A O 1
ATOM 681 N N . PRO A 1 86 ? -4.960 -2.115 -3.151 1.00 77.19 86 PRO A N 1
ATOM 682 C CA . PRO A 1 86 ? -4.329 -1.679 -1.920 1.00 77.19 86 PRO A CA 1
ATOM 683 C C . PRO A 1 86 ? -3.247 -2.694 -1.541 1.00 77.19 86 PRO A C 1
ATOM 685 O O . PRO A 1 86 ? -3.445 -3.911 -1.621 1.00 77.19 86 PRO A O 1
ATOM 688 N N . GLY A 1 87 ? -2.063 -2.182 -1.211 1.00 81.88 87 GLY A N 1
ATOM 689 C CA . GLY A 1 87 ? -0.977 -3.007 -0.701 1.00 81.88 87 GLY A CA 1
ATOM 690 C C . GLY A 1 87 ? -1.294 -3.479 0.716 1.00 81.88 87 GLY A C 1
ATOM 691 O O . GLY A 1 87 ? -2.151 -2.911 1.392 1.00 81.88 87 GLY A O 1
ATOM 692 N N . ALA A 1 88 ? -0.556 -4.478 1.205 1.00 82.56 88 ALA A N 1
ATOM 693 C CA . ALA A 1 88 ? -0.757 -5.029 2.550 1.00 82.56 88 ALA A CA 1
ATOM 694 C C . ALA A 1 88 ? -0.807 -3.951 3.655 1.00 82.56 88 ALA A C 1
ATOM 696 O O . ALA A 1 88 ? -1.560 -4.086 4.616 1.00 82.56 88 ALA A O 1
ATOM 697 N N . SER A 1 89 ? -0.063 -2.852 3.487 1.00 81.81 89 SER A N 1
ATOM 698 C CA . SER A 1 89 ? -0.028 -1.720 4.418 1.00 81.81 89 SER A CA 1
ATOM 699 C C . SER A 1 89 ? -1.321 -0.898 4.484 1.00 81.81 89 SER A C 1
ATOM 701 O O . SER A 1 89 ? -1.567 -0.262 5.505 1.00 81.81 89 SER A O 1
ATOM 703 N N . THR A 1 90 ? -2.155 -0.894 3.438 1.00 84.31 90 THR A N 1
ATOM 704 C CA . THR A 1 90 ? -3.368 -0.058 3.358 1.00 84.31 90 THR A CA 1
ATOM 705 C C . THR A 1 90 ? -4.663 -0.862 3.263 1.00 84.31 90 THR A C 1
ATOM 707 O O . THR A 1 90 ? -5.737 -0.306 3.510 1.00 84.31 90 THR A O 1
ATOM 710 N N . SER A 1 91 ? -4.594 -2.162 2.959 1.00 89.31 91 SER A N 1
ATOM 711 C CA . SER A 1 91 ? -5.775 -3.017 2.771 1.00 89.31 91 SER A CA 1
ATOM 712 C C . SER A 1 91 ? -6.662 -3.097 4.009 1.00 89.31 91 SER A C 1
ATOM 714 O O . SER A 1 91 ? -7.874 -2.929 3.896 1.00 89.31 91 SER A O 1
ATOM 716 N N . VAL A 1 92 ? -6.076 -3.296 5.195 1.00 89.56 92 VAL A N 1
ATOM 717 C CA . VAL A 1 92 ? -6.847 -3.409 6.447 1.00 89.56 92 VAL A CA 1
ATOM 718 C C . VAL A 1 92 ? -7.607 -2.114 6.725 1.00 89.56 92 VAL A C 1
ATOM 720 O O . VAL A 1 92 ? -8.819 -2.145 6.911 1.00 89.56 92 VAL A O 1
ATOM 723 N N . TYR A 1 93 ? -6.917 -0.972 6.680 1.00 87.56 93 TYR A N 1
ATOM 724 C CA . TYR A 1 93 ? -7.536 0.340 6.878 1.00 87.56 93 TYR A CA 1
ATOM 725 C C . TYR A 1 93 ? -8.657 0.608 5.862 1.00 87.56 93 TYR A C 1
ATOM 727 O O . TYR A 1 93 ? -9.756 1.018 6.232 1.00 87.56 93 TYR A O 1
ATOM 735 N N . SER A 1 94 ? -8.409 0.297 4.586 1.00 90.00 94 SER A N 1
ATOM 736 C CA . SER A 1 94 ? -9.394 0.463 3.513 1.00 90.00 94 SER A CA 1
ATOM 737 C C . SER A 1 94 ? -10.656 -0.365 3.763 1.00 90.00 94 SER A C 1
ATOM 739 O O . SER A 1 94 ? -11.765 0.141 3.606 1.00 90.00 94 SER A O 1
ATOM 741 N N . MET A 1 95 ? -10.513 -1.624 4.191 1.00 91.38 95 MET A N 1
ATOM 742 C CA . MET A 1 95 ? -11.667 -2.487 4.466 1.00 91.38 95 MET A CA 1
ATOM 743 C C . MET A 1 95 ? -12.427 -2.075 5.717 1.00 91.38 95 MET A C 1
ATOM 745 O O . MET A 1 95 ? -13.654 -2.122 5.710 1.00 91.38 95 MET A O 1
ATOM 749 N N . LEU A 1 96 ? -11.737 -1.618 6.764 1.00 90.69 96 LEU A N 1
ATOM 750 C CA . LEU A 1 96 ? -12.405 -1.074 7.945 1.00 90.69 96 LEU A CA 1
ATOM 751 C C . LEU A 1 96 ? -13.281 0.132 7.578 1.00 90.69 96 LEU A C 1
ATOM 753 O O . LEU A 1 96 ? -14.447 0.160 7.966 1.00 90.69 96 LEU A O 1
ATOM 757 N N . ASN A 1 97 ? -12.782 1.040 6.731 1.00 89.56 97 ASN A N 1
ATOM 758 C CA . ASN A 1 97 ? -13.570 2.161 6.207 1.00 89.56 97 ASN A CA 1
ATOM 759 C C . ASN A 1 97 ? -14.799 1.700 5.405 1.00 89.56 97 ASN A C 1
ATOM 761 O O . ASN A 1 97 ? -15.888 2.256 5.568 1.00 89.56 97 ASN A O 1
ATOM 765 N N . VAL A 1 98 ? -14.652 0.682 4.545 1.00 92.25 98 VAL A N 1
ATOM 766 C CA . VAL A 1 98 ? -15.781 0.118 3.782 1.00 92.25 98 VAL A CA 1
ATOM 767 C C . VAL A 1 98 ? -16.833 -0.452 4.723 1.00 92.25 98 VAL A C 1
ATOM 769 O O . VAL A 1 98 ? -18.013 -0.142 4.561 1.00 92.25 98 VAL A O 1
ATOM 772 N N . ILE A 1 99 ? -16.425 -1.258 5.703 1.00 90.75 99 ILE A N 1
ATOM 773 C CA . ILE A 1 99 ? -17.344 -1.909 6.639 1.00 90.75 99 ILE A CA 1
ATOM 774 C C . ILE A 1 99 ? -18.073 -0.863 7.484 1.00 90.75 99 ILE A C 1
ATOM 776 O O . ILE A 1 99 ? -19.301 -0.896 7.565 1.00 90.75 99 ILE A O 1
ATOM 780 N N . GLU A 1 100 ? -17.343 0.087 8.069 1.00 89.06 100 GLU A N 1
ATOM 781 C CA . GLU A 1 100 ? -17.916 1.113 8.941 1.00 89.06 100 GLU A CA 1
ATOM 782 C C . GLU A 1 100 ? -18.947 1.972 8.203 1.00 89.06 100 GLU A C 1
ATOM 784 O O . GLU A 1 100 ? -20.031 2.226 8.729 1.00 89.06 100 GLU A O 1
ATOM 789 N N . ARG A 1 101 ? -18.658 2.365 6.956 1.00 91.06 101 ARG A N 1
ATOM 790 C CA . ARG A 1 101 ? -19.587 3.164 6.150 1.00 91.06 101 ARG A CA 1
ATOM 791 C C . ARG A 1 101 ? -20.782 2.352 5.653 1.00 91.06 101 ARG A C 1
ATOM 793 O O . ARG A 1 101 ? -21.918 2.790 5.823 1.00 91.06 101 ARG A O 1
ATOM 800 N N . SER A 1 102 ? -20.539 1.176 5.077 1.00 92.00 102 SER A N 1
ATOM 801 C CA . SER A 1 102 ? -21.587 0.380 4.415 1.00 92.00 102 SER A CA 1
ATOM 802 C C . SER A 1 102 ? -22.538 -0.275 5.420 1.00 92.00 102 SER A C 1
ATOM 804 O O . SER A 1 102 ? -23.721 -0.463 5.145 1.00 92.00 102 SER A O 1
ATOM 806 N N . LEU A 1 103 ? -22.050 -0.597 6.624 1.00 89.25 103 LEU A N 1
ATOM 807 C CA . LEU A 1 103 ? -22.838 -1.261 7.665 1.00 89.25 103 LEU A CA 1
ATOM 808 C C . LEU A 1 103 ? -23.284 -0.330 8.795 1.00 89.25 103 LEU A C 1
ATOM 810 O O . LEU A 1 103 ? -23.902 -0.801 9.751 1.00 89.25 103 LEU A O 1
ATOM 814 N N . LYS A 1 10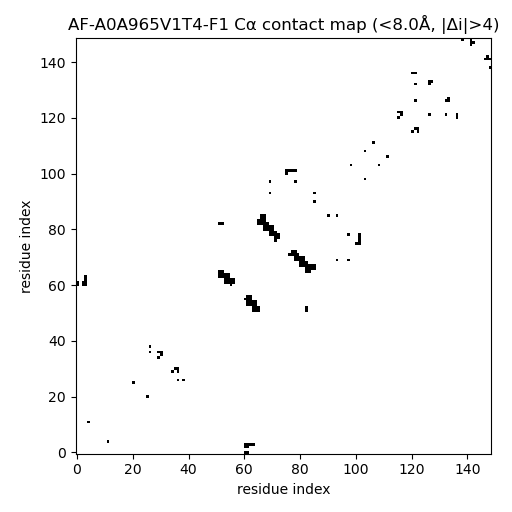4 ? -23.067 0.987 8.676 1.00 86.56 104 LYS A N 1
ATOM 815 C CA . LYS A 1 104 ? -23.437 1.983 9.697 1.00 86.56 104 LYS A CA 1
ATOM 816 C C . LYS A 1 104 ? -24.890 1.869 10.175 1.00 86.56 104 LYS A C 1
ATOM 818 O O . LYS A 1 104 ? -25.175 2.102 1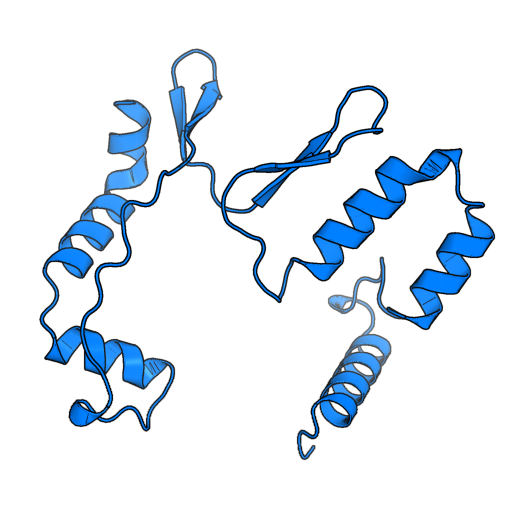1.343 1.00 86.56 104 LYS A O 1
ATOM 823 N N . ARG A 1 105 ? -25.815 1.518 9.272 1.00 86.00 105 ARG A N 1
ATOM 824 C CA . ARG A 1 105 ? -27.253 1.349 9.571 1.00 86.00 105 ARG A CA 1
ATOM 825 C C . ARG A 1 105 ? -27.628 -0.049 10.080 1.00 86.00 105 ARG A C 1
ATOM 827 O O . ARG A 1 105 ? -28.750 -0.236 10.530 1.00 86.00 105 ARG A O 1
ATOM 834 N N . ARG A 1 106 ? -26.726 -1.030 9.976 1.00 85.06 106 ARG A N 1
ATOM 835 C CA . ARG A 1 106 ? -26.986 -2.447 10.289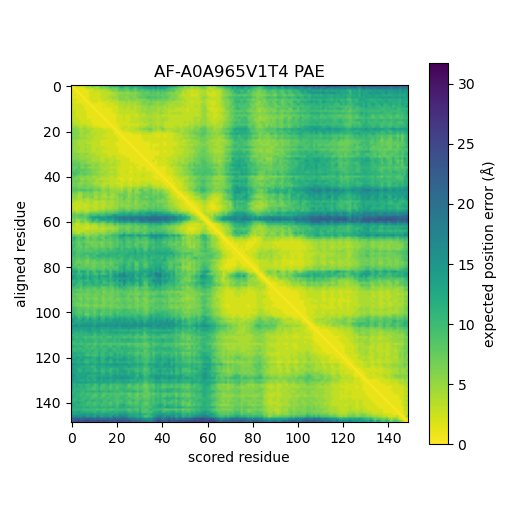 1.00 85.06 106 ARG A CA 1
ATOM 836 C C . ARG A 1 106 ? -26.269 -2.934 11.546 1.00 85.06 106 ARG A C 1
ATOM 838 O O . ARG A 1 106 ? -26.712 -3.904 12.149 1.00 85.06 106 ARG A O 1
ATOM 845 N N . ILE A 1 107 ? -25.170 -2.292 11.940 1.00 86.19 107 ILE A N 1
ATOM 846 C CA . ILE A 1 107 ? -24.385 -2.683 13.112 1.00 86.19 107 ILE A CA 1
ATOM 847 C C . ILE A 1 107 ? -24.574 -1.660 14.227 1.00 86.19 107 ILE A C 1
ATOM 849 O O . ILE A 1 107 ? -24.440 -0.456 14.023 1.00 86.19 107 ILE A O 1
ATOM 853 N N . ASN A 1 108 ? -24.832 -2.153 15.440 1.00 90.75 108 ASN A N 1
ATOM 854 C CA . ASN A 1 108 ? -24.840 -1.314 16.630 1.00 90.75 108 ASN A CA 1
ATOM 855 C C . ASN A 1 108 ? -23.442 -0.683 16.845 1.00 90.75 108 ASN A C 1
ATOM 857 O O . ASN A 1 108 ? -22.465 -1.428 16.985 1.00 90.75 108 ASN A O 1
ATOM 861 N N . PRO A 1 109 ? -23.324 0.655 16.950 1.00 88.19 109 PRO A N 1
ATOM 862 C CA . PRO A 1 109 ? -22.031 1.329 17.076 1.00 88.19 109 PRO A CA 1
ATOM 8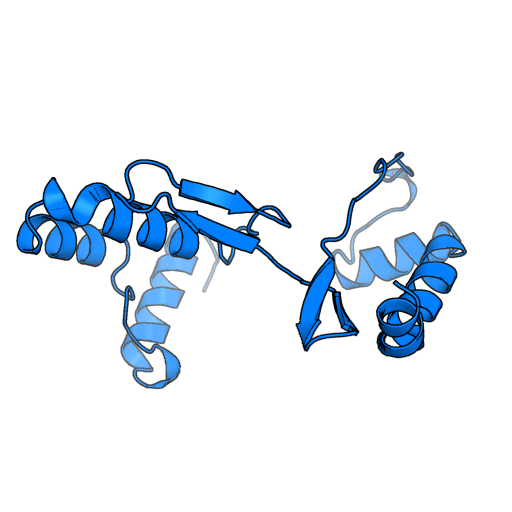63 C C . PRO A 1 109 ? -21.176 0.859 18.260 1.00 88.19 109 PRO A C 1
ATOM 865 O O . PRO A 1 109 ? -19.958 0.758 18.133 1.00 88.19 109 PRO A O 1
ATOM 868 N N . LYS A 1 110 ? -21.791 0.521 1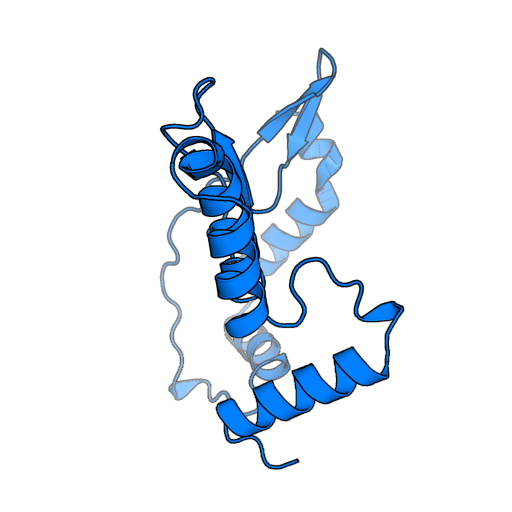9.404 1.00 90.56 110 LYS A N 1
ATOM 869 C CA . LYS A 1 110 ? -21.060 0.001 20.573 1.00 90.56 110 LYS A CA 1
ATOM 870 C C . LYS A 1 110 ? -20.491 -1.389 20.301 1.00 90.56 110 LYS A C 1
ATOM 872 O O . LYS A 1 110 ? -19.349 -1.662 20.657 1.00 90.56 110 LYS A O 1
ATOM 877 N N . VAL A 1 111 ? -21.268 -2.253 19.646 1.00 91.12 111 VAL A N 1
ATOM 878 C CA . VAL A 1 111 ? -20.821 -3.606 19.279 1.00 91.12 111 VAL A CA 1
ATOM 879 C C . VAL A 1 111 ? -19.663 -3.534 18.286 1.00 91.12 111 VAL A C 1
ATOM 881 O O . VAL A 1 111 ? -18.662 -4.226 18.469 1.00 91.12 111 VAL A O 1
ATOM 884 N N . TRP A 1 112 ? -19.764 -2.659 17.279 1.00 91.00 112 TRP A N 1
ATOM 885 C CA . TRP A 1 112 ? -18.684 -2.416 16.320 1.00 91.00 112 TRP A CA 1
ATOM 886 C C . TRP A 1 112 ? -17.409 -1.932 17.008 1.00 91.00 112 TRP A C 1
ATOM 888 O O . TRP A 1 112 ? -16.357 -2.550 16.851 1.00 91.00 112 TRP A O 1
ATOM 898 N N . LYS A 1 113 ? -17.520 -0.875 17.822 1.00 88.31 113 LYS A N 1
ATOM 899 C CA . LYS A 1 113 ? -16.390 -0.293 18.549 1.00 88.31 113 LYS A CA 1
ATOM 900 C C . LYS A 1 113 ? -15.669 -1.344 19.396 1.00 88.31 113 LYS A C 1
ATOM 902 O O . LYS A 1 113 ? -14.470 -1.543 19.222 1.00 88.31 113 LYS A O 1
ATOM 907 N N . ASN A 1 114 ? -16.413 -2.089 20.217 1.00 91.62 114 ASN A N 1
ATOM 908 C CA . ASN A 1 114 ? -15.850 -3.142 21.066 1.00 91.62 114 ASN A CA 1
ATOM 909 C C . ASN A 1 114 ? -15.146 -4.238 20.248 1.00 91.62 114 ASN A C 1
ATOM 911 O O . ASN A 1 114 ? -14.120 -4.777 20.666 1.00 91.62 114 ASN A O 1
ATOM 915 N N . LYS A 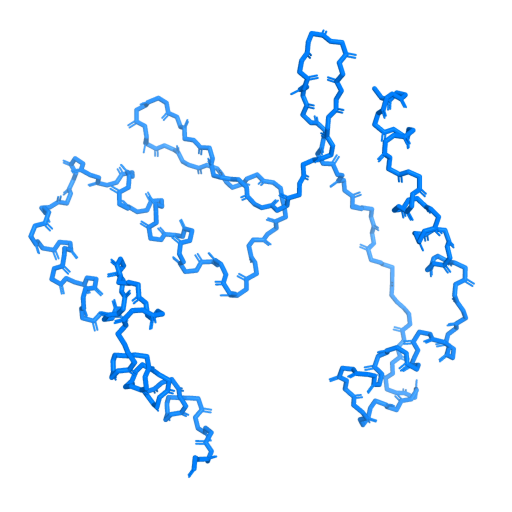1 115 ? -15.693 -4.598 19.079 1.00 91.38 115 LYS A N 1
ATOM 916 C CA . LYS A 1 115 ? -15.093 -5.610 18.204 1.00 91.38 115 LYS A CA 1
ATOM 917 C C . LYS A 1 115 ? -13.791 -5.109 17.581 1.00 91.38 115 LYS A C 1
ATOM 919 O O . LYS A 1 115 ? -12.816 -5.859 17.580 1.00 91.38 115 LYS A O 1
ATOM 924 N N . ILE A 1 116 ? -13.775 -3.875 17.077 1.00 91.19 116 ILE A N 1
ATOM 925 C CA . ILE A 1 116 ? -12.602 -3.291 16.421 1.00 91.19 116 ILE A CA 1
ATOM 926 C C . ILE A 1 116 ? -11.467 -3.039 17.403 1.00 91.19 116 ILE A C 1
ATOM 928 O O . ILE A 1 116 ? -10.349 -3.455 17.124 1.00 91.19 116 ILE A O 1
ATOM 932 N N . GLU A 1 117 ? -11.741 -2.483 18.581 1.00 88.94 117 GLU A N 1
ATOM 933 C CA . GLU A 1 117 ? -10.710 -2.273 19.608 1.00 88.94 117 GLU A CA 1
ATOM 934 C C . GLU A 1 117 ? -10.057 -3.592 20.056 1.00 88.94 117 GLU A C 1
ATOM 936 O O . GLU A 1 117 ? -8.876 -3.619 20.402 1.00 88.94 117 GLU A O 1
ATOM 941 N N . LYS A 1 118 ? -10.789 -4.714 19.989 1.00 89.25 118 LYS A N 1
ATOM 942 C CA . LYS A 1 118 ? -10.248 -6.043 20.300 1.00 89.25 118 LYS A CA 1
ATOM 943 C C . LYS A 1 118 ? -9.308 -6.584 19.217 1.00 89.25 118 LYS A C 1
ATOM 945 O O . LYS A 1 118 ? -8.333 -7.248 19.559 1.00 89.25 118 LYS A O 1
ATOM 950 N N . ILE A 1 119 ? -9.607 -6.360 17.934 1.00 88.12 119 ILE A N 1
ATOM 951 C CA . ILE A 1 119 ? -8.813 -6.911 16.814 1.00 88.12 119 ILE A CA 1
ATOM 952 C C . ILE A 1 119 ? -7.724 -5.954 16.315 1.00 88.12 119 ILE A C 1
ATOM 954 O O . ILE A 1 119 ? -6.698 -6.400 15.812 1.00 88.12 119 ILE A O 1
ATOM 958 N N . ALA A 1 120 ? -7.936 -4.649 16.463 1.00 88.06 120 ALA A N 1
ATOM 959 C CA . ALA A 1 120 ? -7.035 -3.582 16.054 1.00 88.06 120 ALA A CA 1
ATOM 960 C C . ALA A 1 120 ? -7.002 -2.500 17.154 1.00 88.06 120 ALA A C 1
ATOM 962 O O . ALA A 1 120 ? -7.639 -1.457 17.017 1.00 88.06 120 ALA A O 1
ATOM 963 N N . PRO A 1 121 ? -6.253 -2.719 18.253 1.00 85.69 121 PRO A N 1
ATOM 964 C CA . PRO A 1 121 ? -6.240 -1.816 19.411 1.00 85.69 121 PRO A CA 1
ATOM 965 C C . PRO A 1 121 ? -5.774 -0.384 19.113 1.00 85.69 121 PRO A C 1
ATOM 967 O O . PRO A 1 121 ? -6.060 0.532 19.876 1.00 85.69 121 PRO A O 1
ATOM 970 N N . SER A 1 122 ? -5.038 -0.187 18.018 1.00 88.50 122 SER A N 1
ATOM 971 C CA . SER A 1 122 ? -4.577 1.120 17.543 1.00 88.50 122 SER A CA 1
ATOM 972 C C . SER A 1 122 ? -5.550 1.802 16.571 1.00 88.50 122 SER A C 1
ATOM 974 O O . SER A 1 122 ? -5.222 2.856 16.028 1.00 88.50 122 SER A O 1
ATOM 976 N N . TYR A 1 123 ? -6.727 1.222 16.309 1.00 88.31 123 TYR A N 1
ATOM 977 C CA . TYR A 1 123 ? -7.699 1.803 15.383 1.00 88.31 123 TYR A CA 1
ATOM 978 C C . TYR A 1 123 ? -8.127 3.207 15.828 1.00 88.31 123 TYR A C 1
ATOM 980 O O . TYR A 1 123 ? -8.468 3.417 16.991 1.00 88.31 123 TYR A O 1
ATOM 988 N N . ASN A 1 124 ? -8.105 4.166 14.896 1.00 84.69 124 ASN A N 1
ATOM 989 C CA . ASN A 1 124 ? -8.363 5.593 15.137 1.00 84.69 124 ASN A CA 1
ATOM 990 C C . ASN A 1 124 ? -7.476 6.248 16.218 1.00 84.69 124 ASN A C 1
ATOM 992 O O . ASN A 1 124 ? -7.828 7.303 16.743 1.00 84.69 124 ASN A O 1
ATOM 996 N N . GLN A 1 125 ? -6.318 5.658 16.531 1.00 87.81 125 GLN A N 1
ATOM 997 C CA . GLN A 1 125 ? -5.326 6.242 17.433 1.00 87.81 125 GLN A CA 1
ATOM 998 C C . GLN A 1 125 ? -4.150 6.809 16.640 1.00 87.81 125 GLN A C 1
ATOM 1000 O O . GLN A 1 125 ? -3.623 6.170 15.727 1.00 87.81 125 GLN A O 1
ATOM 1005 N N . ASP A 1 126 ? -3.695 7.995 17.033 1.00 88.50 126 ASP A N 1
ATOM 1006 C CA . ASP A 1 126 ? -2.468 8.576 16.502 1.00 88.50 126 ASP A CA 1
ATOM 1007 C C . ASP A 1 126 ? -1.260 8.020 17.265 1.00 88.50 126 ASP A C 1
ATOM 1009 O O . ASP A 1 126 ? -0.873 8.511 18.328 1.00 88.50 126 ASP A O 1
ATOM 1013 N N . LEU A 1 127 ? -0.650 6.972 16.706 1.00 89.44 127 LEU A N 1
ATOM 1014 C CA . LEU A 1 127 ? 0.513 6.318 17.306 1.00 89.44 127 LEU A CA 1
ATOM 1015 C C . LEU A 1 127 ? 1.727 7.248 17.435 1.00 89.44 127 LEU A C 1
ATOM 1017 O O . LEU A 1 127 ? 2.586 6.989 18.276 1.00 89.44 127 LEU A O 1
ATOM 1021 N N . THR A 1 128 ? 1.796 8.336 16.659 1.00 90.00 128 THR A N 1
ATOM 1022 C CA . THR A 1 128 ? 2.892 9.314 16.771 1.00 90.00 128 THR A CA 1
ATOM 1023 C C . THR A 1 128 ? 2.805 10.127 18.063 1.00 90.00 128 THR A C 1
ATOM 1025 O O . THR A 1 128 ? 3.825 10.560 18.592 1.00 90.00 128 THR A O 1
ATOM 1028 N N . LYS A 1 129 ? 1.596 10.270 18.619 1.00 93.31 129 LYS A N 1
ATOM 1029 C CA . LYS A 1 129 ? 1.324 10.994 19.868 1.00 93.31 129 LYS A CA 1
ATOM 1030 C C . LYS A 1 129 ? 1.297 10.091 21.096 1.00 93.31 129 LYS A C 1
ATOM 1032 O O . LYS A 1 129 ? 1.191 10.581 22.217 1.00 93.31 129 LYS A O 1
ATOM 1037 N N . THR A 1 130 ? 1.380 8.773 20.920 1.00 90.94 130 THR A N 1
ATOM 1038 C CA . THR A 1 130 ? 1.310 7.810 22.028 1.00 90.94 130 THR A CA 1
ATOM 1039 C C . THR A 1 130 ? 2.411 6.752 21.901 1.00 90.94 130 THR A C 1
ATOM 1041 O O . THR A 1 130 ? 2.143 5.619 21.484 1.00 90.94 130 THR A O 1
ATOM 1044 N N . PRO A 1 131 ? 3.658 7.083 22.299 1.00 91.69 131 PRO A N 1
ATOM 1045 C CA . PRO A 1 131 ? 4.804 6.180 22.168 1.00 91.69 131 PRO A CA 1
ATOM 1046 C C . PRO A 1 131 ? 4.605 4.819 22.847 1.00 91.69 131 PRO A C 1
ATOM 1048 O O . PRO A 1 131 ? 5.008 3.789 22.312 1.00 91.69 131 PRO A O 1
ATOM 1051 N N . SER A 1 132 ? 3.929 4.780 23.999 1.00 91.81 132 SER A N 1
ATOM 1052 C CA . SER A 1 132 ? 3.634 3.533 24.718 1.00 91.81 132 SER A CA 1
ATOM 1053 C C . SER A 1 132 ? 2.738 2.585 23.909 1.00 91.81 132 SER A C 1
ATOM 1055 O O . SER A 1 132 ? 3.004 1.382 23.839 1.00 91.81 132 SER A O 1
ATOM 1057 N N . LEU A 1 133 ? 1.706 3.120 23.248 1.00 89.50 133 LEU A N 1
ATOM 1058 C CA . LEU A 1 133 ? 0.799 2.352 22.397 1.00 89.50 133 LEU A CA 1
ATOM 1059 C C . LEU A 1 133 ? 1.499 1.875 21.121 1.00 89.50 133 LEU A C 1
ATOM 1061 O O . LEU A 1 133 ? 1.294 0.730 20.708 1.00 89.50 133 LEU A O 1
ATOM 1065 N N . PHE A 1 134 ? 2.357 2.711 20.530 1.00 92.44 134 PHE A N 1
ATOM 1066 C CA . PHE A 1 134 ? 3.196 2.324 19.396 1.00 92.44 134 PHE A CA 1
ATOM 1067 C C . PHE A 1 134 ? 4.088 1.130 19.751 1.00 92.44 134 PHE A C 1
ATOM 1069 O O . PHE A 1 134 ? 4.035 0.101 19.073 1.00 92.44 134 PHE A O 1
ATOM 1076 N N . THR A 1 135 ? 4.842 1.228 20.849 1.00 92.88 135 THR A N 1
ATOM 1077 C CA . THR A 1 135 ? 5.738 0.159 21.309 1.00 92.88 135 THR A CA 1
ATOM 1078 C C . THR A 1 135 ? 4.965 -1.128 21.577 1.00 92.88 135 THR A C 1
ATOM 1080 O O . THR A 1 135 ? 5.333 -2.183 21.062 1.00 92.88 135 THR A O 1
ATOM 1083 N N . LYS A 1 136 ? 3.837 -1.055 22.296 1.00 91.69 136 LYS A N 1
ATOM 1084 C CA . LYS A 1 136 ? 2.982 -2.221 22.566 1.00 91.69 136 LYS A CA 1
ATOM 1085 C C . LYS A 1 136 ? 2.477 -2.883 21.279 1.00 91.69 136 LYS A C 1
ATOM 1087 O O . LYS A 1 136 ? 2.531 -4.106 21.154 1.00 91.69 136 LYS A O 1
ATOM 1092 N N . THR A 1 137 ? 2.009 -2.086 20.318 1.00 91.00 137 THR A N 1
ATOM 1093 C CA . THR A 1 137 ? 1.505 -2.580 19.026 1.00 91.00 137 THR A CA 1
ATOM 1094 C C . THR A 1 137 ? 2.617 -3.254 18.223 1.00 91.00 137 THR A C 1
ATOM 1096 O O . THR A 1 137 ? 2.425 -4.357 17.712 1.00 91.00 137 THR A O 1
ATOM 1099 N N . ARG A 1 138 ? 3.806 -2.638 18.168 1.00 91.19 138 ARG A N 1
ATOM 1100 C CA . ARG A 1 138 ? 4.971 -3.171 17.453 1.00 91.19 138 ARG A CA 1
ATOM 1101 C C . ARG A 1 138 ? 5.454 -4.494 18.045 1.00 91.19 138 ARG A C 1
ATOM 1103 O O . ARG A 1 138 ? 5.644 -5.448 17.299 1.00 91.19 138 ARG A O 1
ATOM 1110 N N . LEU A 1 139 ? 5.583 -4.577 19.371 1.00 92.75 139 LEU A N 1
ATOM 1111 C CA . LEU A 1 139 ? 5.976 -5.812 20.061 1.00 92.75 139 LEU A CA 1
ATOM 1112 C C . LEU A 1 139 ? 4.959 -6.941 19.839 1.00 92.75 139 LEU A C 1
ATOM 1114 O O . LEU A 1 139 ? 5.346 -8.082 19.595 1.00 92.75 139 LEU A O 1
ATOM 1118 N N . SER A 1 140 ? 3.660 -6.627 19.868 1.00 90.38 140 SER A N 1
ATOM 1119 C CA . SER A 1 140 ? 2.600 -7.599 19.571 1.00 90.38 140 SER A CA 1
ATOM 1120 C C . SER A 1 140 ? 2.695 -8.135 18.138 1.00 90.38 140 SER A C 1
ATOM 1122 O O . SER A 1 140 ? 2.627 -9.348 17.917 1.00 90.38 140 SER A O 1
ATOM 1124 N N . ALA A 1 141 ? 2.908 -7.246 17.161 1.00 89.94 141 ALA A N 1
ATOM 1125 C CA . ALA A 1 141 ? 3.088 -7.629 15.763 1.00 89.94 141 ALA A CA 1
ATOM 1126 C C . ALA A 1 141 ? 4.329 -8.513 15.580 1.00 89.94 141 ALA A C 1
ATOM 1128 O O . ALA A 1 141 ? 4.252 -9.553 14.934 1.00 89.94 141 ALA A O 1
ATOM 1129 N N . TYR A 1 142 ? 5.449 -8.152 16.207 1.00 93.69 142 TYR A N 1
ATOM 1130 C CA . TYR A 1 142 ? 6.680 -8.937 16.162 1.00 93.69 142 TYR A CA 1
ATOM 1131 C C . TYR A 1 142 ? 6.507 -10.336 16.742 1.00 93.69 142 TYR A C 1
ATOM 1133 O O . TYR A 1 142 ? 6.866 -11.312 16.088 1.00 93.69 142 TYR A O 1
ATOM 1141 N N . LYS A 1 143 ? 5.880 -10.442 17.918 1.00 93.06 143 LYS A N 1
ATOM 1142 C CA . LYS A 1 143 ? 5.557 -11.732 18.533 1.00 93.06 143 LYS A CA 1
ATOM 1143 C C . LYS A 1 143 ? 4.675 -12.588 17.622 1.00 93.06 143 LYS A C 1
ATOM 1145 O O . LYS A 1 143 ? 4.924 -13.779 17.483 1.00 93.06 143 LYS A O 1
ATOM 1150 N N . THR A 1 144 ? 3.667 -11.984 16.994 1.00 90.94 144 THR A N 1
ATOM 1151 C CA . THR A 1 144 ? 2.741 -12.681 16.086 1.00 90.94 144 THR A CA 1
ATOM 1152 C C . THR A 1 144 ? 3.446 -13.185 14.826 1.00 90.94 144 THR A C 1
ATOM 1154 O O . THR A 1 144 ? 3.167 -14.286 14.367 1.00 90.94 144 THR A O 1
ATOM 1157 N N . LEU A 1 145 ? 4.376 -12.396 14.281 1.00 91.44 145 LEU A N 1
ATOM 1158 C CA . LEU A 1 145 ? 5.143 -12.734 13.079 1.00 91.44 145 LEU A CA 1
ATOM 1159 C C . LEU A 1 145 ? 6.378 -13.603 13.367 1.00 91.44 145 LEU A C 1
ATOM 1161 O O . LEU A 1 145 ? 7.091 -13.973 12.439 1.00 91.44 145 LEU A O 1
ATOM 1165 N N . GLY A 1 146 ? 6.646 -13.927 14.635 1.00 93.50 146 GLY A N 1
ATOM 1166 C CA . GLY A 1 146 ? 7.801 -14.731 15.033 1.00 93.50 146 GLY A CA 1
ATOM 1167 C C . GLY A 1 146 ? 9.144 -14.010 14.884 1.00 93.50 146 GLY A C 1
ATOM 1168 O O . GLY A 1 146 ? 10.183 -14.665 14.810 1.00 93.50 146 GLY A O 1
ATOM 1169 N N . PHE A 1 147 ? 9.153 -12.675 14.843 1.00 91.00 147 PHE A N 1
ATOM 1170 C CA . PHE A 1 147 ? 10.405 -11.926 14.858 1.00 91.00 147 PHE A CA 1
ATOM 1171 C C . PHE A 1 147 ? 11.057 -12.035 16.237 1.00 91.00 147 PHE A C 1
ATOM 1173 O O . PHE A 1 147 ? 10.416 -11.796 17.261 1.00 91.00 147 PHE A O 1
ATOM 1180 N N . LYS A 1 148 ? 12.344 -12.397 16.256 1.00 78.44 148 LYS A N 1
ATOM 1181 C CA . LYS A 1 148 ? 13.168 -12.344 17.466 1.00 78.44 148 LYS A CA 1
ATOM 1182 C C . LYS A 1 148 ? 13.459 -10.872 17.758 1.00 78.44 148 LYS A C 1
ATOM 1184 O O . LYS A 1 148 ? 14.038 -10.192 16.913 1.00 78.44 148 LYS A O 1
ATOM 1189 N N . ILE A 1 149 ? 12.962 -10.400 18.897 1.00 65.75 149 ILE A N 1
ATOM 1190 C CA . ILE A 1 149 ? 13.103 -9.026 19.395 1.00 65.75 149 ILE A CA 1
ATOM 1191 C C . ILE A 1 149 ? 14.251 -8.998 20.391 1.00 65.75 149 ILE A C 1
ATOM 1193 O O . ILE A 1 149 ? 14.297 -9.944 21.211 1.00 65.75 149 ILE A O 1
#

Solvent-accessible surface area (backbone atoms only — not comparable to full-atom values): 9298 Å² total; per-residue (Å²): 101,69,58,36,50,70,77,37,49,69,59,52,53,50,51,55,52,61,72,70,52,50,71,69,55,52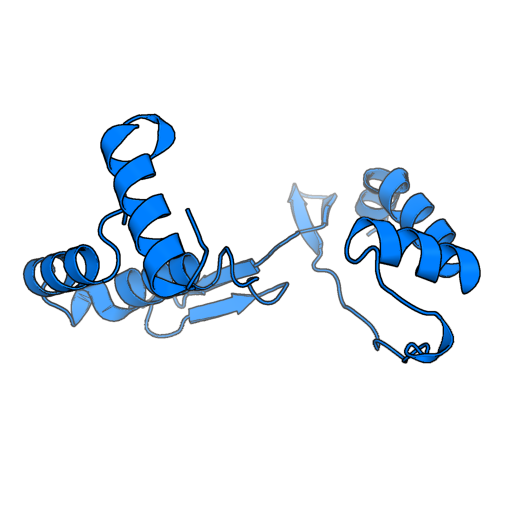,50,53,58,45,29,78,79,40,72,83,69,53,74,88,84,56,79,91,72,89,86,73,86,83,86,78,53,70,41,84,40,74,101,86,38,37,38,79,58,83,56,61,44,79,48,62,45,97,85,28,83,46,76,48,80,45,73,47,81,62,49,87,90,45,38,63,62,53,49,50,53,50,49,55,61,49,36,55,92,77,49,60,68,67,61,50,49,59,53,43,48,71,78,40,72,61,67,99,53,65,48,92,82,33,63,70,60,38,51,53,52,52,53,52,50,31,60,74,71,67,51,89,126

Nearest PDB structures (foldseek):
  9dm1-assembly1_A  TM=7.686E-01  e=1.804E-08  Mycolicibacterium smegmatis MC2 155
  6vy1-assembly1_G  TM=1.632E-01  e=8.039E+00  Methanocaldococcus jannaschii DSM 2661

Radius of gyration: 21.52 Å; Cα contacts (8 Å, |Δi|>4): 95; chains: 1; bounding box: 49×41×48 Å

pLDDT: mean 88.77, std 5.6, range [65.75, 97.0]